Protein AF-A0A3P5XJV7-F1 (afdb_monomer)

Structure (mmCIF, N/CA/C/O backbone):
data_AF-A0A3P5XJV7-F1
#
_entry.id   AF-A0A3P5XJV7-F1
#
loop_
_atom_site.group_PDB
_atom_site.id
_atom_site.type_symbol
_atom_site.label_atom_id
_atom_site.label_alt_id
_atom_site.label_comp_id
_atom_site.label_asym_id
_atom_site.label_entity_id
_atom_site.label_seq_id
_atom_site.pdbx_PDB_ins_code
_atom_site.Cartn_x
_atom_site.Cartn_y
_atom_site.Cartn_z
_atom_site.occupancy
_atom_site.B_iso_or_equiv
_atom_site.auth_seq_id
_atom_site.auth_comp_id
_atom_site.auth_asym_id
_atom_site.auth_atom_id
_atom_site.pdbx_PDB_model_num
ATOM 1 N N . MET A 1 1 ? -51.318 59.261 32.801 1.00 46.34 1 MET A N 1
ATOM 2 C CA . MET A 1 1 ? -50.222 58.315 33.097 1.00 46.34 1 MET A CA 1
ATOM 3 C C . MET A 1 1 ? -50.627 56.963 32.524 1.00 46.34 1 MET A C 1
ATOM 5 O O . MET A 1 1 ? -51.356 56.243 33.189 1.00 46.34 1 MET A O 1
ATOM 9 N N . LEU A 1 2 ? -50.286 56.666 31.266 1.00 47.22 2 LEU A N 1
ATOM 10 C CA . LEU A 1 2 ? -50.613 55.379 30.639 1.00 47.22 2 LEU A CA 1
ATOM 11 C C . LEU A 1 2 ? -49.311 54.578 30.512 1.00 47.22 2 LEU A C 1
ATOM 13 O O . LEU A 1 2 ? -48.368 55.050 29.884 1.00 47.22 2 LEU A O 1
ATOM 17 N N . SER A 1 3 ? -49.244 53.427 31.182 1.00 62.53 3 SER A N 1
ATOM 18 C CA . SER A 1 3 ? -48.096 52.515 31.160 1.00 62.53 3 SER A CA 1
ATOM 19 C C . SER A 1 3 ? -48.053 51.781 29.819 1.00 62.53 3 SER A C 1
ATOM 21 O O . SER A 1 3 ? -49.033 51.134 29.448 1.00 62.53 3 SER A O 1
ATOM 23 N N . SER A 1 4 ? -46.950 51.892 29.081 1.00 61.75 4 SER A N 1
ATOM 24 C CA . SER A 1 4 ? -46.749 51.150 27.833 1.00 61.75 4 SER A CA 1
ATOM 25 C C . SER A 1 4 ? -46.601 49.650 28.126 1.00 61.75 4 SER A C 1
ATOM 27 O O . SER A 1 4 ? -45.803 49.292 28.995 1.00 61.75 4 SER A O 1
ATOM 29 N N . PRO A 1 5 ? -47.303 48.746 27.417 1.00 63.09 5 PRO A N 1
ATOM 30 C CA . PRO A 1 5 ? -47.082 47.317 27.580 1.00 63.09 5 PRO A CA 1
ATOM 31 C C . PRO A 1 5 ? -45.743 46.933 26.937 1.00 63.09 5 PRO A C 1
ATOM 33 O O . PRO A 1 5 ? -45.460 47.298 25.796 1.00 63.09 5 PRO A O 1
ATOM 36 N N . LEU A 1 6 ? -44.903 46.204 27.670 1.00 68.31 6 LEU A N 1
ATOM 37 C CA . LEU A 1 6 ? -43.661 45.653 27.132 1.00 68.31 6 LEU A CA 1
ATOM 38 C C . LEU A 1 6 ? -43.988 44.435 26.262 1.00 68.31 6 LEU A C 1
ATOM 40 O O . LEU A 1 6 ? -44.508 43.436 26.756 1.00 68.31 6 LEU A O 1
ATOM 44 N N . LEU A 1 7 ? -43.666 44.513 24.970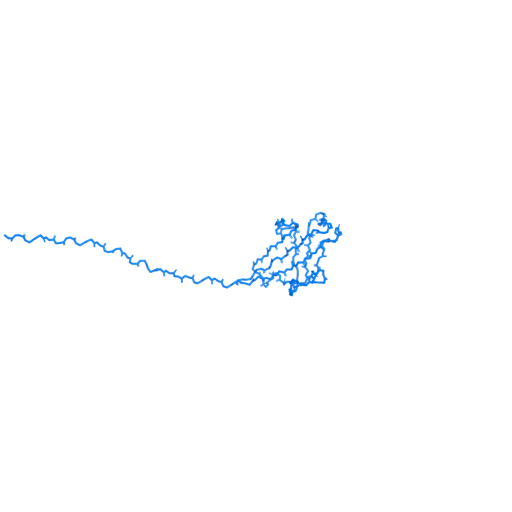 1.00 65.62 7 LEU A N 1
ATOM 45 C CA . LEU A 1 7 ? -43.675 43.363 24.071 1.00 65.62 7 LEU A CA 1
ATOM 46 C C . LEU A 1 7 ? -42.314 42.653 24.198 1.00 65.62 7 LEU A C 1
ATOM 48 O O . LEU A 1 7 ? -41.304 43.179 23.732 1.00 65.62 7 LEU A O 1
ATOM 52 N N . LEU A 1 8 ? -42.257 41.492 24.859 1.00 72.75 8 LEU A N 1
ATOM 53 C CA . LEU A 1 8 ? -41.038 40.674 24.898 1.00 72.75 8 LEU A CA 1
ATOM 54 C C . LEU A 1 8 ? -40.931 39.842 23.614 1.00 72.75 8 LEU A C 1
ATOM 56 O O . LEU A 1 8 ? -41.860 39.112 23.267 1.00 72.75 8 LEU A O 1
ATOM 60 N N . ALA A 1 9 ? -39.795 39.928 22.922 1.00 75.62 9 ALA A N 1
ATOM 61 C CA . ALA A 1 9 ? -39.500 39.036 21.804 1.00 75.62 9 ALA A CA 1
ATOM 62 C C . ALA A 1 9 ? -39.285 37.594 22.314 1.00 75.62 9 ALA A C 1
ATOM 64 O O . ALA A 1 9 ? -38.681 37.417 23.376 1.00 75.62 9 ALA A O 1
ATOM 65 N N . PRO A 1 10 ? -39.745 36.556 21.587 1.00 70.69 10 PRO A N 1
ATOM 66 C CA . PRO A 1 10 ? -39.471 35.174 21.960 1.00 70.69 10 PRO A CA 1
ATOM 67 C C . PRO A 1 10 ? -37.966 34.901 21.884 1.00 70.69 10 PRO A C 1
ATOM 69 O O . PRO A 1 10 ? -37.308 35.247 20.902 1.00 70.69 10 PRO A O 1
ATOM 72 N N . THR A 1 11 ? -37.411 34.270 22.917 1.00 68.81 11 THR A N 1
ATOM 73 C CA . THR A 1 11 ? -36.017 33.821 22.898 1.00 68.81 11 THR A CA 1
ATOM 74 C C . THR A 1 11 ? -35.892 32.609 21.975 1.00 68.81 11 THR A C 1
ATOM 76 O O . THR A 1 11 ? -36.683 31.670 22.123 1.00 68.81 11 THR A O 1
ATOM 79 N N . PRO A 1 12 ? -34.927 32.589 21.038 1.00 67.81 12 PRO A N 1
ATOM 80 C CA . PRO A 1 12 ? -34.701 31.416 20.206 1.00 67.81 12 PRO A CA 1
ATOM 81 C C .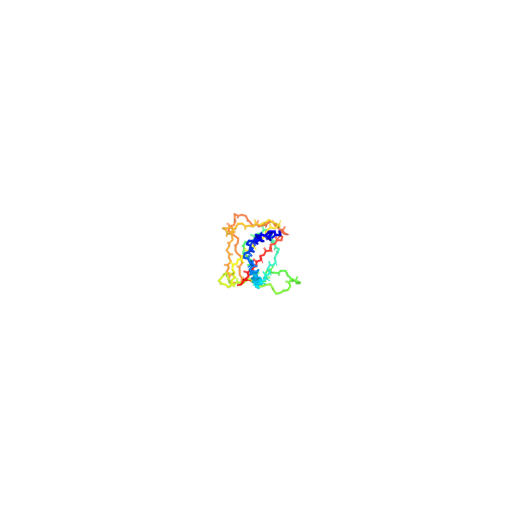 PRO A 1 12 ? -34.334 30.219 21.095 1.00 67.81 12 PRO A C 1
ATOM 83 O O . PRO A 1 12 ? -33.714 30.414 22.145 1.00 67.81 12 PRO A O 1
ATOM 86 N N . PRO A 1 13 ? -34.702 28.985 20.708 1.00 70.06 13 PRO A N 1
ATOM 87 C CA . PRO A 1 13 ? -34.250 27.809 21.430 1.00 70.06 13 PRO A CA 1
ATOM 88 C C . PRO A 1 13 ? -32.722 27.811 21.443 1.00 70.06 13 PRO A C 1
ATOM 90 O O . PRO A 1 13 ? -32.084 27.908 20.393 1.00 70.06 13 PRO A O 1
ATOM 93 N N . THR A 1 14 ? -32.142 27.737 22.639 1.00 66.31 14 THR A N 1
ATOM 94 C CA . THR A 1 14 ? -30.706 27.542 22.817 1.00 66.31 14 THR A CA 1
ATOM 95 C C . THR A 1 14 ? -30.337 26.263 22.080 1.00 66.31 14 THR A C 1
ATOM 97 O O . THR A 1 14 ? -30.732 25.175 22.492 1.00 66.31 14 THR A O 1
ATOM 100 N N . SER A 1 15 ? -29.633 26.378 20.957 1.00 68.31 15 SER A N 1
ATOM 101 C CA . SER A 1 15 ? -29.099 25.211 20.270 1.00 68.31 15 SER A CA 1
ATOM 102 C C . SER A 1 15 ? -28.089 24.557 21.208 1.00 68.31 15 SER A C 1
ATOM 104 O O . SER A 1 15 ? -26.996 25.091 21.404 1.00 68.31 15 SER A O 1
ATOM 106 N N . GLU A 1 16 ? -28.454 23.434 21.820 1.00 72.00 16 GLU A N 1
ATOM 107 C CA . GLU A 1 16 ? -27.492 22.594 22.520 1.00 72.00 16 GLU A CA 1
ATOM 108 C C . GLU A 1 16 ? -26.432 22.172 21.498 1.00 72.00 16 GLU A C 1
ATOM 110 O O . GLU A 1 16 ? -26.713 21.439 20.546 1.00 72.00 16 GLU A O 1
ATOM 115 N N . ILE A 1 17 ? -25.213 22.698 21.636 1.00 71.81 17 ILE A N 1
ATOM 116 C CA . ILE A 1 17 ? -24.105 22.339 20.754 1.00 71.81 17 ILE A CA 1
ATOM 117 C C . ILE A 1 17 ? -23.766 20.880 21.052 1.00 71.81 17 ILE A C 1
ATOM 119 O O . ILE A 1 17 ? -23.094 20.565 22.034 1.00 71.81 17 ILE A O 1
ATOM 123 N N . ARG A 1 18 ? -24.247 19.966 20.209 1.00 75.81 18 ARG A N 1
ATOM 124 C CA . ARG A 1 18 ? -23.908 18.548 20.309 1.00 75.81 18 ARG A CA 1
ATOM 125 C C . ARG A 1 18 ? -22.484 18.338 19.796 1.00 75.81 18 ARG A C 1
ATOM 127 O O . ARG A 1 18 ? -22.267 18.174 18.599 1.00 75.81 18 ARG A O 1
ATOM 134 N N . ILE A 1 19 ? -21.512 18.341 20.704 1.00 79.88 19 ILE A N 1
ATOM 135 C CA . ILE A 1 19 ? -20.121 18.001 20.389 1.00 79.88 19 ILE A CA 1
ATOM 136 C C . ILE A 1 19 ? -20.014 16.474 20.321 1.00 79.88 19 ILE A C 1
ATOM 138 O O . ILE A 1 19 ? -20.042 15.794 21.344 1.00 79.88 19 ILE A O 1
ATOM 142 N N . VAL A 1 20 ? -19.918 15.922 19.111 1.00 83.31 20 VAL A N 1
ATOM 143 C CA . VAL A 1 20 ? -19.576 14.507 18.911 1.00 83.31 20 VAL A CA 1
ATOM 144 C C . VAL A 1 20 ? -18.050 14.411 18.829 1.00 83.31 20 VAL A C 1
ATOM 146 O O . VAL A 1 20 ? -17.469 15.053 17.951 1.00 83.31 20 VAL A O 1
ATOM 149 N N . PRO A 1 21 ? -17.376 13.665 19.724 1.00 84.38 21 PRO A N 1
ATOM 150 C CA . PRO A 1 21 ? -15.929 13.511 19.647 1.00 84.38 21 PRO A CA 1
ATOM 151 C C . PRO A 1 21 ? -15.538 12.774 18.354 1.00 84.38 21 PRO A C 1
ATOM 153 O O . PRO A 1 21 ? -16.278 11.891 17.907 1.00 84.38 21 PRO A O 1
ATOM 156 N N . PRO A 1 22 ? -14.387 13.108 17.741 1.00 83.38 22 PRO A N 1
ATOM 157 C CA . PRO A 1 22 ? -13.912 12.397 16.564 1.00 83.38 22 PRO A CA 1
ATOM 158 C C . PRO A 1 22 ? -13.634 10.931 16.905 1.00 83.38 22 PRO A C 1
ATOM 160 O O . PRO A 1 22 ? -13.155 10.602 17.992 1.00 83.38 22 PRO A O 1
ATOM 163 N N . ARG A 1 23 ? -13.929 10.041 15.957 1.00 87.25 23 ARG A N 1
ATOM 164 C CA . ARG A 1 23 ? -13.613 8.618 16.081 1.00 87.25 23 ARG A CA 1
ATOM 165 C C . ARG A 1 23 ? -12.093 8.433 16.047 1.00 87.25 23 ARG A C 1
ATOM 167 O O . ARG A 1 23 ? -11.423 9.066 15.234 1.00 87.25 23 ARG A O 1
ATOM 174 N N . ALA A 1 24 ? -11.558 7.587 16.926 1.00 91.31 24 ALA A N 1
ATOM 175 C CA . ALA A 1 24 ? -10.142 7.233 16.891 1.00 91.31 24 ALA A CA 1
ATOM 176 C C . ALA A 1 24 ? -9.836 6.479 15.590 1.00 91.31 24 ALA A C 1
ATOM 178 O O . ALA A 1 24 ? -10.611 5.620 15.181 1.00 91.31 24 ALA A O 1
ATOM 179 N N . VAL A 1 25 ? -8.720 6.808 14.942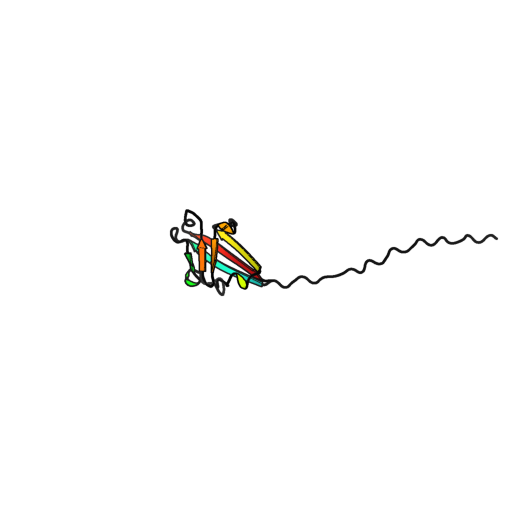 1.00 93.06 25 VAL A N 1
ATOM 180 C CA . VAL A 1 25 ? -8.298 6.177 13.687 1.00 93.06 25 VAL A CA 1
ATOM 181 C C . VAL A 1 25 ? -6.874 5.669 13.851 1.00 93.06 25 VAL A C 1
ATOM 183 O O . VAL A 1 25 ? -6.005 6.386 14.345 1.00 93.06 25 VAL A O 1
ATOM 186 N N . THR A 1 26 ? -6.628 4.436 13.425 1.00 93.62 26 THR A N 1
ATOM 187 C CA . THR A 1 26 ? -5.294 3.841 13.333 1.00 93.62 26 THR A CA 1
ATOM 188 C C . THR A 1 26 ? -4.926 3.683 11.865 1.00 93.62 26 THR A C 1
ATOM 190 O O . THR A 1 26 ? -5.731 3.195 11.071 1.00 93.62 26 THR A O 1
ATOM 193 N N . ILE A 1 27 ? -3.711 4.100 11.510 1.00 93.19 27 ILE A N 1
ATOM 194 C CA . ILE A 1 27 ? -3.157 3.958 10.163 1.00 93.19 27 ILE A CA 1
ATOM 195 C C . ILE A 1 27 ? -1.923 3.072 10.262 1.00 93.19 27 ILE A C 1
ATOM 197 O O . ILE A 1 27 ? -1.025 3.344 11.057 1.00 93.19 27 ILE A O 1
ATOM 201 N N . GLN A 1 28 ? -1.894 2.025 9.449 1.00 94.12 28 GLN A N 1
ATOM 202 C CA . GLN A 1 28 ? -0.735 1.172 9.253 1.00 94.12 28 GLN A CA 1
ATOM 203 C C . GLN A 1 28 ? -0.269 1.289 7.809 1.00 94.12 28 GLN A C 1
ATOM 205 O O . GLN A 1 28 ? -1.084 1.314 6.887 1.00 94.12 28 GLN A O 1
ATOM 210 N N . GLU A 1 29 ? 1.041 1.356 7.613 1.00 94.88 29 GLU A N 1
ATOM 211 C CA . GLU A 1 29 ? 1.629 1.576 6.299 1.00 94.88 29 GLU A CA 1
ATOM 212 C C . GLU A 1 29 ? 2.593 0.450 5.950 1.00 94.88 29 GLU A C 1
ATOM 214 O O . GLU A 1 29 ? 3.430 0.044 6.754 1.00 94.88 29 GLU A O 1
ATOM 219 N N . TYR A 1 30 ? 2.470 -0.034 4.721 1.00 97.44 30 TYR A N 1
ATOM 220 C CA . TYR A 1 30 ? 3.431 -0.917 4.088 1.00 97.44 30 TYR A CA 1
ATOM 221 C C . TYR A 1 30 ? 4.060 -0.189 2.897 1.00 97.44 30 TYR A C 1
ATOM 223 O O . TYR A 1 30 ? 3.356 0.399 2.075 1.00 97.44 30 TYR A O 1
ATOM 231 N N . TYR A 1 31 ? 5.381 -0.227 2.808 1.00 97.38 31 TYR A N 1
ATOM 232 C CA . TYR A 1 31 ? 6.213 0.448 1.833 1.00 97.38 31 TYR A CA 1
ATOM 233 C C . TYR A 1 31 ? 7.208 -0.536 1.219 1.00 97.38 31 TYR A C 1
ATOM 235 O O . TYR A 1 31 ? 8.002 -1.175 1.911 1.00 97.38 31 TYR A O 1
ATOM 243 N N . THR A 1 32 ? 7.190 -0.627 -0.105 1.00 97.62 32 THR A N 1
ATOM 244 C CA . THR A 1 32 ? 8.123 -1.437 -0.889 1.00 97.62 32 THR A CA 1
ATOM 245 C C . THR A 1 32 ? 8.504 -0.709 -2.175 1.00 97.62 32 THR A C 1
ATOM 247 O O . THR A 1 32 ? 7.864 0.265 -2.574 1.00 97.62 32 THR A O 1
ATOM 250 N N . GLU A 1 33 ? 9.552 -1.185 -2.836 1.00 97.62 33 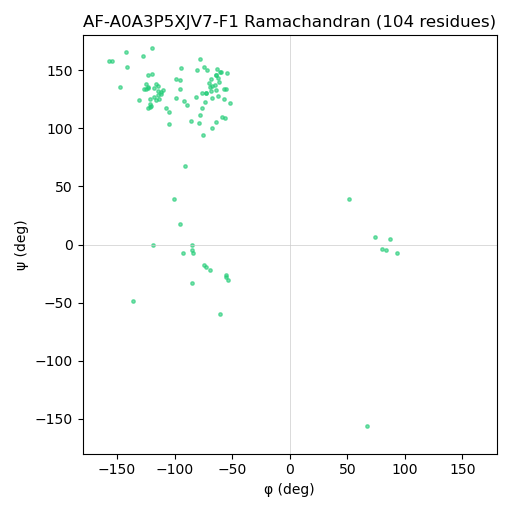GLU A N 1
ATOM 251 C CA . GLU A 1 33 ? 10.003 -0.682 -4.128 1.00 97.62 33 GLU A CA 1
ATOM 252 C C . GLU A 1 33 ? 9.824 -1.767 -5.195 1.00 97.62 33 GLU A C 1
ATOM 254 O O . GLU A 1 33 ? 10.130 -2.945 -4.981 1.00 97.62 33 GLU A O 1
ATOM 259 N N . SER A 1 34 ? 9.310 -1.384 -6.364 1.00 98.06 34 SER A N 1
ATOM 260 C CA . SER A 1 34 ? 9.160 -2.320 -7.477 1.00 98.06 34 SER A CA 1
ATOM 261 C C . SER A 1 34 ? 10.509 -2.712 -8.082 1.00 98.06 34 SER A C 1
ATOM 263 O O . SER A 1 34 ? 11.363 -1.870 -8.356 1.00 98.06 34 SER A O 1
ATOM 265 N N . ASP A 1 35 ? 10.666 -3.993 -8.415 1.00 97.56 35 ASP A N 1
ATOM 266 C CA . ASP A 1 35 ? 11.817 -4.510 -9.166 1.00 97.56 35 ASP A CA 1
ATOM 267 C C . ASP A 1 35 ? 11.659 -4.379 -10.698 1.00 97.56 35 ASP A C 1
ATOM 269 O O . ASP A 1 35 ? 12.598 -4.668 -11.459 1.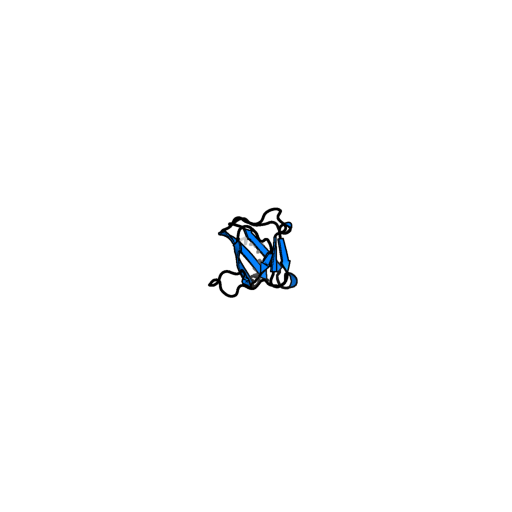00 97.56 35 ASP A O 1
ATOM 273 N N . GLY A 1 36 ? 10.485 -3.915 -11.148 1.00 97.62 36 GLY A N 1
ATOM 274 C CA . GLY A 1 36 ? 10.097 -3.803 -12.553 1.00 97.62 36 GLY A CA 1
ATOM 275 C C . GLY A 1 36 ? 9.469 -5.066 -13.149 1.00 97.62 36 GLY A C 1
ATOM 276 O O . GLY A 1 36 ? 9.277 -5.118 -14.361 1.00 97.62 36 GLY A O 1
ATOM 277 N N . ARG A 1 37 ? 9.226 -6.115 -12.352 1.00 97.50 37 ARG A N 1
ATOM 278 C CA . ARG A 1 37 ? 8.823 -7.444 -12.845 1.00 97.50 37 ARG A CA 1
ATOM 279 C C . ARG A 1 37 ? 7.696 -8.071 -12.035 1.00 97.50 37 ARG A C 1
ATOM 281 O O . ARG A 1 37 ? 6.751 -8.595 -12.623 1.00 97.50 37 ARG A O 1
ATOM 288 N N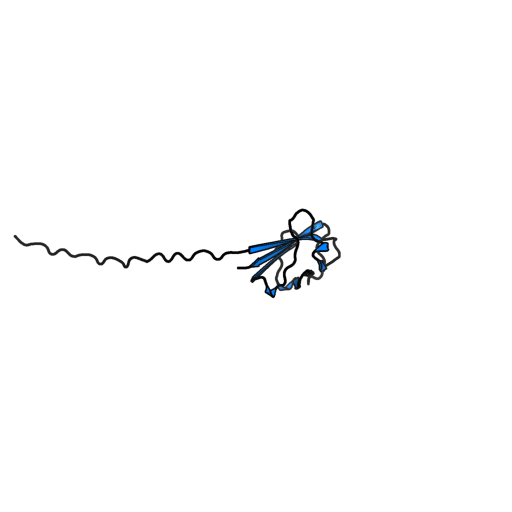 . LYS A 1 38 ? 7.801 -8.080 -10.706 1.00 97.38 38 LYS A N 1
ATOM 289 C CA . LYS A 1 38 ? 6.824 -8.757 -9.850 1.00 97.38 38 LYS A CA 1
ATOM 290 C C . LYS A 1 38 ? 5.571 -7.903 -9.651 1.00 97.38 38 LYS A C 1
ATOM 292 O O . LYS A 1 38 ? 5.613 -6.677 -9.650 1.00 97.38 38 LYS A O 1
ATOM 297 N N . LYS A 1 39 ? 4.448 -8.592 -9.450 1.00 98.44 39 LYS A N 1
ATOM 298 C CA . LYS A 1 39 ? 3.141 -8.006 -9.102 1.00 98.44 39 LYS A CA 1
ATOM 299 C C . LYS A 1 39 ? 2.620 -8.486 -7.750 1.00 98.44 39 LYS A C 1
ATOM 301 O O . LYS A 1 39 ? 1.536 -8.099 -7.340 1.00 98.44 39 LYS A O 1
ATOM 306 N N . ILE A 1 40 ? 3.380 -9.344 -7.077 1.00 98.50 40 ILE A N 1
ATOM 307 C CA . ILE A 1 40 ? 3.046 -9.884 -5.766 1.00 98.50 40 ILE A CA 1
ATOM 308 C C . ILE A 1 40 ? 4.116 -9.394 -4.805 1.00 98.50 40 ILE A C 1
ATOM 310 O O . ILE A 1 40 ? 5.305 -9.617 -5.038 1.00 98.50 40 ILE A O 1
ATOM 314 N N . PHE A 1 41 ? 3.671 -8.730 -3.748 1.00 98.31 41 PHE A N 1
ATOM 315 C CA . PHE A 1 41 ? 4.509 -8.151 -2.715 1.00 98.31 41 PHE A CA 1
ATOM 316 C C . PHE A 1 41 ? 4.098 -8.735 -1.371 1.00 98.31 41 PHE A C 1
ATOM 318 O O . PHE A 1 41 ? 2.914 -8.886 -1.072 1.00 98.31 41 PHE A O 1
ATOM 325 N N . THR A 1 42 ? 5.091 -9.097 -0.580 1.00 98.00 42 THR A N 1
ATOM 326 C CA . THR A 1 42 ? 4.954 -9.674 0.751 1.00 98.00 42 THR A CA 1
ATOM 327 C C . THR A 1 42 ? 5.640 -8.778 1.768 1.00 98.00 42 THR A C 1
ATOM 329 O O . THR A 1 42 ? 6.425 -7.896 1.420 1.00 98.00 42 THR A O 1
ATOM 332 N N . GLU A 1 43 ? 5.415 -9.036 3.048 1.00 96.88 43 GLU A N 1
ATOM 333 C CA . GLU A 1 43 ? 6.081 -8.307 4.138 1.00 96.88 43 GLU A CA 1
ATOM 334 C C . GLU A 1 43 ? 7.619 -8.356 4.033 1.00 96.88 43 GLU A C 1
ATOM 336 O O . GLU A 1 43 ? 8.299 -7.407 4.409 1.00 96.88 43 GLU A O 1
ATOM 341 N N . LYS A 1 44 ? 8.179 -9.414 3.424 1.00 95.88 44 LYS A N 1
ATOM 342 C CA . LYS A 1 44 ? 9.628 -9.551 3.177 1.00 95.88 44 LYS A CA 1
ATOM 343 C C . LYS A 1 44 ? 10.172 -8.575 2.138 1.00 95.88 44 LYS A C 1
ATOM 345 O O . LYS A 1 44 ? 11.373 -8.334 2.107 1.00 95.88 44 LYS A O 1
ATOM 350 N N . ASP A 1 45 ? 9.305 -8.064 1.272 1.00 96.75 45 ASP A N 1
ATOM 351 C CA . ASP A 1 45 ? 9.658 -7.066 0.267 1.00 96.75 45 ASP A CA 1
ATOM 352 C C . ASP A 1 45 ? 9.624 -5.641 0.842 1.00 96.75 45 ASP A C 1
ATOM 354 O O . ASP A 1 45 ? 10.012 -4.698 0.153 1.00 96.75 45 ASP A O 1
ATOM 358 N N . GLY A 1 46 ? 9.147 -5.472 2.081 1.00 95.44 46 GLY A N 1
ATOM 359 C CA . GLY A 1 46 ? 9.092 -4.179 2.750 1.00 95.44 46 GLY A CA 1
ATOM 360 C C . GLY A 1 46 ? 10.482 -3.566 2.930 1.00 95.4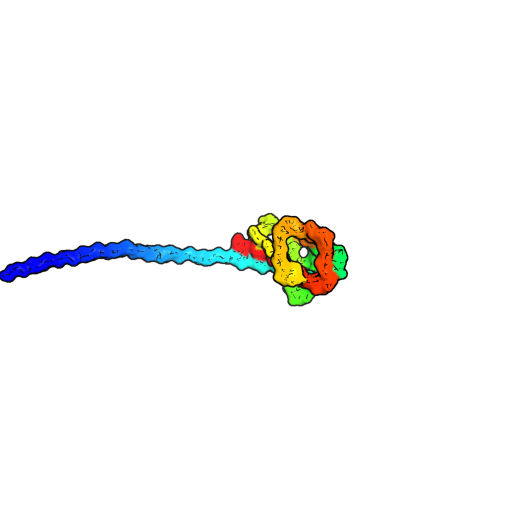4 46 GLY A C 1
ATOM 361 O O . GLY A 1 46 ? 11.450 -4.257 3.259 1.00 95.44 46 GLY A O 1
ATOM 362 N N . VAL A 1 47 ? 10.593 -2.255 2.721 1.00 94.00 47 VAL A N 1
ATOM 363 C CA . VAL A 1 47 ? 11.858 -1.534 2.914 1.00 94.00 47 VAL A CA 1
ATOM 364 C C . VAL A 1 47 ? 12.115 -1.339 4.409 1.00 94.00 47 VAL A C 1
ATOM 366 O O . VAL A 1 47 ? 11.261 -0.858 5.157 1.00 94.00 47 VAL A O 1
ATOM 369 N N . ALA A 1 48 ? 13.322 -1.692 4.849 1.00 88.25 48 ALA A N 1
ATOM 370 C CA . ALA A 1 48 ? 13.746 -1.509 6.232 1.00 88.25 48 ALA A CA 1
ATOM 371 C C . ALA A 1 48 ? 13.795 -0.019 6.629 1.00 88.25 48 ALA A C 1
ATOM 373 O O . ALA A 1 48 ? 14.063 0.853 5.806 1.00 88.25 48 ALA A O 1
ATOM 374 N N . GLY A 1 49 ? 13.572 0.271 7.914 1.00 84.50 49 GLY A N 1
ATOM 375 C CA . GLY A 1 49 ? 13.616 1.635 8.460 1.00 84.50 49 GLY A CA 1
ATOM 376 C C . GLY A 1 49 ? 12.267 2.362 8.506 1.00 84.50 49 GLY A C 1
ATOM 377 O O . GLY A 1 49 ? 12.178 3.402 9.150 1.00 84.50 49 GLY A O 1
ATOM 378 N N . TYR A 1 50 ? 11.207 1.790 7.925 1.00 80.50 50 TYR A N 1
ATOM 379 C CA . TYR A 1 50 ? 9.841 2.338 7.945 1.00 80.50 50 TYR A CA 1
ATOM 380 C C . TYR A 1 50 ? 8.930 1.664 8.991 1.00 80.50 50 TYR A C 1
ATOM 382 O O . TYR A 1 50 ? 7.757 1.404 8.746 1.00 80.50 50 TYR A O 1
ATOM 390 N N . GLY A 1 51 ? 9.459 1.357 10.178 1.00 81.38 51 GLY A N 1
ATOM 391 C CA . GLY A 1 51 ? 8.689 0.692 11.237 1.00 81.38 51 GLY A CA 1
ATOM 392 C C . GLY A 1 51 ? 8.290 -0.750 10.892 1.00 81.38 51 GLY A C 1
ATOM 393 O O . GLY A 1 51 ? 8.956 -1.420 10.103 1.00 81.38 51 GLY A O 1
ATOM 394 N N . GLU A 1 52 ? 7.226 -1.248 11.525 1.00 85.00 52 GLU A N 1
ATOM 395 C CA . GLU A 1 52 ? 6.732 -2.608 11.295 1.00 85.00 52 GLU A CA 1
ATOM 396 C C . GLU A 1 52 ? 5.927 -2.692 9.990 1.00 85.00 52 GLU A C 1
ATOM 398 O O . GLU A 1 52 ? 4.827 -2.159 9.868 1.00 85.00 52 GLU A O 1
ATOM 403 N N . GLN A 1 53 ? 6.491 -3.397 9.012 1.00 90.50 53 GLN A N 1
ATOM 404 C CA . GLN A 1 53 ? 5.978 -3.511 7.648 1.00 90.50 53 GLN A CA 1
ATOM 405 C C . GLN A 1 53 ? 5.041 -4.718 7.501 1.00 90.50 53 GLN A C 1
ATOM 407 O O . GLN A 1 53 ? 5.370 -5.701 6.839 1.00 90.50 53 GLN A O 1
ATOM 412 N N . LYS A 1 54 ? 3.876 -4.652 8.151 1.00 94.88 54 LYS A N 1
ATOM 413 C CA . LYS A 1 54 ? 2.854 -5.708 8.105 1.00 94.88 54 LYS A CA 1
ATOM 414 C C . LYS A 1 54 ? 1.744 -5.391 7.110 1.00 94.88 54 LYS A C 1
ATOM 416 O O . LYS A 1 54 ? 1.288 -4.249 7.043 1.00 94.88 54 LYS A O 1
ATOM 421 N N . ILE A 1 55 ? 1.253 -6.407 6.405 1.00 97.38 55 ILE A N 1
ATOM 422 C CA . ILE A 1 55 ? 0.076 -6.305 5.532 1.00 97.38 55 ILE A CA 1
ATOM 423 C C . ILE A 1 55 ? -1.088 -6.989 6.251 1.00 97.38 55 ILE A C 1
ATOM 425 O O . ILE A 1 55 ? -1.151 -8.216 6.337 1.00 97.38 55 ILE A O 1
ATOM 429 N N . VAL A 1 56 ? -1.989 -6.181 6.808 1.00 96.31 56 VAL A N 1
ATOM 430 C CA . VAL A 1 56 ? -3.108 -6.651 7.637 1.00 96.31 56 VAL A CA 1
ATOM 431 C C . VAL A 1 56 ? -4.164 -7.343 6.776 1.00 96.31 56 VAL A C 1
ATOM 433 O O . VAL A 1 56 ? -4.351 -6.999 5.607 1.00 96.31 56 VAL A O 1
ATOM 436 N N . ASP A 1 57 ? -4.875 -8.305 7.364 1.00 96.19 57 ASP A N 1
ATOM 437 C CA . ASP A 1 57 ? -6.048 -8.896 6.733 1.00 96.19 57 ASP A CA 1
ATOM 438 C C . ASP A 1 57 ? -7.097 -7.809 6.387 1.00 96.19 57 ASP A C 1
ATOM 440 O O . ASP A 1 57 ? -7.407 -6.957 7.231 1.00 96.19 57 ASP A O 1
ATOM 444 N N . PRO A 1 58 ? -7.670 -7.812 5.167 1.00 95.06 58 PRO A N 1
ATOM 445 C CA . PRO A 1 58 ? -8.688 -6.843 4.758 1.00 95.06 58 PRO A CA 1
ATOM 446 C C . PRO A 1 58 ? -9.912 -6.774 5.678 1.00 95.06 58 PRO A C 1
ATOM 448 O O . PRO A 1 58 ? -10.574 -5.741 5.716 1.00 95.06 58 PRO A O 1
ATOM 451 N N . SER A 1 59 ? -10.234 -7.856 6.395 1.00 96.44 59 SER A N 1
ATOM 452 C CA . SER A 1 59 ? -11.361 -7.915 7.333 1.00 96.44 59 SER A CA 1
ATOM 453 C C . SER A 1 59 ? -11.126 -7.127 8.625 1.00 96.44 59 SER A C 1
ATOM 455 O O . SER A 1 59 ? -12.085 -6.764 9.305 1.00 96.44 59 SER A O 1
ATOM 457 N N . GLU A 1 60 ? -9.872 -6.818 8.960 1.00 95.50 60 GLU A N 1
ATOM 458 C CA . GLU A 1 60 ? -9.509 -6.085 10.179 1.00 95.50 60 GLU A CA 1
ATOM 459 C C . GLU A 1 60 ? -9.396 -4.569 9.971 1.00 95.50 60 GLU A C 1
ATOM 461 O O . GLU A 1 60 ? -9.217 -3.814 10.936 1.00 95.50 60 GLU A O 1
ATOM 466 N N . VAL A 1 61 ? -9.487 -4.116 8.720 1.00 95.75 61 VAL A N 1
ATOM 467 C CA . VAL A 1 61 ? -9.314 -2.720 8.318 1.00 95.75 61 VAL A CA 1
ATOM 468 C C . VAL A 1 61 ? -10.588 -2.210 7.669 1.00 95.75 61 VAL A C 1
ATOM 470 O O . VAL A 1 61 ? -11.325 -2.931 7.005 1.00 95.75 61 VAL A O 1
ATOM 473 N N . SER A 1 62 ? -10.869 -0.932 7.864 1.00 95.00 62 SER A N 1
ATOM 474 C CA . SER A 1 62 ? -12.082 -0.322 7.334 1.00 95.00 62 SER A CA 1
ATOM 475 C C . SER A 1 62 ? -11.903 0.140 5.894 1.00 95.00 62 SER A C 1
ATOM 477 O O . SER A 1 62 ? -12.843 0.137 5.101 1.00 95.00 62 SER A O 1
ATOM 479 N N . TYR A 1 63 ? -10.690 0.572 5.559 1.00 93.56 63 TYR A N 1
ATOM 480 C CA . TYR A 1 63 ? -10.359 1.098 4.249 1.00 93.56 63 TYR A CA 1
ATOM 481 C C . TYR A 1 63 ? -8.859 0.973 3.988 1.00 93.56 63 TYR A C 1
ATOM 483 O O . TYR A 1 63 ? -8.061 0.879 4.914 1.00 93.56 63 TYR A O 1
ATOM 491 N N . THR A 1 64 ? -8.461 0.977 2.719 1.00 96.88 64 THR A N 1
ATOM 492 C CA . THR A 1 64 ? -7.046 0.961 2.337 1.00 96.88 64 THR A CA 1
ATOM 493 C C . THR A 1 64 ? -6.826 1.870 1.133 1.00 96.88 64 THR A C 1
ATOM 495 O O . THR A 1 64 ? -7.740 2.071 0.339 1.00 96.88 64 THR A O 1
ATOM 498 N N . ASN A 1 65 ? -5.629 2.414 0.971 1.00 97.75 65 ASN A N 1
ATOM 499 C CA . ASN A 1 65 ? -5.219 3.128 -0.234 1.00 97.75 65 ASN A CA 1
ATOM 500 C C . ASN A 1 65 ? -3.944 2.493 -0.755 1.00 97.75 65 ASN A C 1
ATOM 502 O O . ASN A 1 65 ? -3.038 2.228 0.028 1.00 97.75 65 ASN A O 1
ATOM 506 N N . LEU A 1 66 ? -3.852 2.314 -2.066 1.00 98.44 66 LEU A N 1
ATOM 507 C CA . LEU A 1 66 ? -2.616 1.904 -2.710 1.00 98.44 66 LEU A CA 1
ATOM 508 C C . LEU A 1 66 ? -2.117 3.047 -3.582 1.00 98.44 66 LEU A C 1
ATOM 510 O O . LEU A 1 66 ? -2.839 3.506 -4.463 1.00 98.44 66 LEU A O 1
ATOM 514 N N . PHE A 1 67 ? -0.878 3.466 -3.368 1.00 98.38 67 PHE A N 1
ATOM 515 C CA . PHE A 1 67 ? -0.181 4.417 -4.217 1.00 98.38 67 PHE A CA 1
ATOM 516 C C . PHE A 1 67 ? 0.959 3.701 -4.926 1.00 98.38 67 PHE A C 1
ATOM 518 O O . PHE A 1 67 ? 1.755 3.012 -4.291 1.00 98.38 67 PHE A O 1
ATOM 525 N N . ILE A 1 68 ? 1.047 3.883 -6.239 1.00 98.19 68 ILE A N 1
ATOM 526 C CA . ILE A 1 68 ? 2.167 3.406 -7.052 1.00 98.19 68 ILE A CA 1
ATOM 527 C C . ILE A 1 68 ? 2.774 4.624 -7.728 1.00 98.19 68 ILE A C 1
ATOM 529 O O . ILE A 1 68 ? 2.081 5.341 -8.449 1.00 98.19 68 ILE A O 1
ATOM 533 N N . ASN A 1 69 ? 4.057 4.874 -7.465 1.00 97.38 69 ASN A N 1
ATOM 534 C CA . ASN A 1 69 ? 4.773 6.055 -7.945 1.00 97.38 69 ASN A CA 1
ATOM 535 C C . ASN A 1 69 ? 4.033 7.375 -7.636 1.00 97.38 69 ASN A C 1
ATOM 537 O O . ASN A 1 69 ? 3.939 8.266 -8.476 1.00 97.38 69 ASN A O 1
ATOM 541 N N . GLY A 1 70 ? 3.425 7.460 -6.447 1.00 96.88 70 GLY A N 1
ATOM 542 C CA . GLY A 1 70 ? 2.641 8.619 -6.001 1.00 96.88 70 GLY A CA 1
ATOM 543 C C . GLY A 1 70 ? 1.207 8.704 -6.543 1.00 96.88 70 GLY A C 1
ATOM 544 O O . GLY A 1 70 ? 0.463 9.588 -6.127 1.00 96.88 70 GLY A O 1
ATOM 545 N N . VAL A 1 71 ? 0.777 7.791 -7.422 1.00 97.94 71 VAL A N 1
ATOM 546 C CA . VAL A 1 71 ? -0.575 7.796 -8.005 1.00 97.94 71 VAL A CA 1
ATOM 547 C C . VAL A 1 71 ? -1.486 6.812 -7.275 1.00 97.94 71 VAL A C 1
ATOM 549 O O . VAL A 1 71 ? -1.173 5.620 -7.192 1.00 97.94 71 VAL A O 1
ATOM 552 N N . LEU A 1 72 ? -2.634 7.302 -6.795 1.00 98.31 72 LEU A N 1
ATOM 553 C CA . LEU A 1 72 ? -3.672 6.481 -6.170 1.00 98.31 72 LEU A CA 1
ATOM 554 C C . LEU A 1 72 ? -4.227 5.454 -7.167 1.00 98.31 72 LEU A C 1
ATOM 556 O O . LEU A 1 72 ? -4.665 5.801 -8.263 1.00 98.31 72 LEU A O 1
ATOM 560 N N . GLN A 1 73 ? -4.237 4.190 -6.760 1.00 97.94 73 GLN A N 1
ATOM 561 C CA . GLN A 1 73 ? -4.750 3.076 -7.541 1.00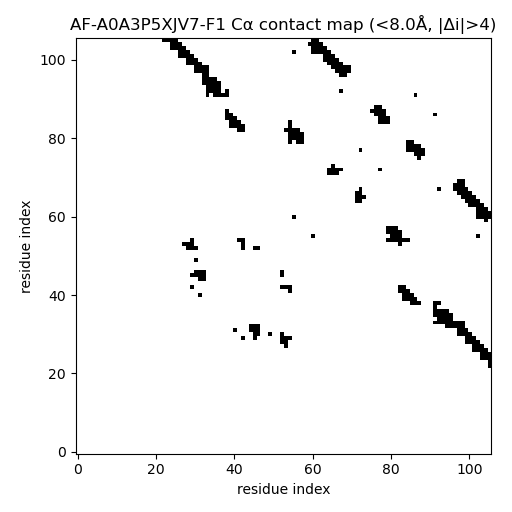 97.94 73 GLN A CA 1
ATOM 562 C C . GLN A 1 73 ? -6.198 2.762 -7.175 1.00 97.94 73 GLN A C 1
ATOM 564 O O . GLN A 1 73 ? -6.589 2.767 -6.005 1.00 97.94 73 GLN A O 1
ATOM 569 N N . LEU A 1 74 ? -6.987 2.428 -8.196 1.00 96.81 74 LEU A N 1
ATOM 570 C CA . LEU A 1 74 ? -8.358 1.962 -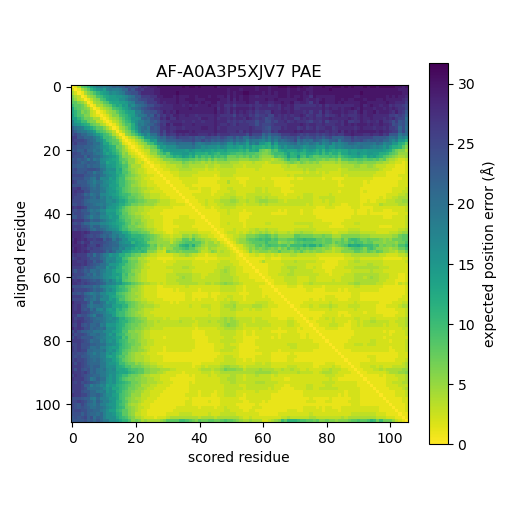8.024 1.00 96.81 74 LEU A CA 1
ATOM 571 C C . LEU A 1 74 ? -8.387 0.635 -7.263 1.00 96.81 74 LEU A C 1
ATOM 573 O O . LEU A 1 74 ? -7.536 -0.227 -7.470 1.00 96.81 74 LEU A O 1
ATOM 577 N N . ARG A 1 75 ? -9.422 0.440 -6.441 1.00 93.88 75 ARG A N 1
ATOM 578 C CA . ARG A 1 75 ? -9.647 -0.793 -5.668 1.00 93.88 75 ARG A CA 1
ATOM 579 C C . ARG A 1 75 ? -9.651 -2.068 -6.512 1.00 93.88 75 ARG A C 1
ATOM 581 O O . ARG A 1 75 ? -9.266 -3.110 -6.014 1.00 93.88 75 ARG A O 1
ATOM 588 N N . THR A 1 76 ? -10.076 -1.989 -7.770 1.00 95.62 76 THR A N 1
ATOM 589 C CA . THR A 1 76 ? -10.102 -3.126 -8.701 1.00 95.62 76 THR A CA 1
ATOM 590 C C . THR A 1 76 ? -8.717 -3.514 -9.225 1.00 95.62 76 THR A C 1
ATOM 592 O O . THR A 1 76 ? -8.548 -4.621 -9.730 1.00 95.62 76 THR A O 1
ATOM 595 N N . HIS A 1 77 ? -7.714 -2.636 -9.110 1.00 97.44 77 HIS A N 1
ATOM 596 C CA . HIS A 1 77 ? -6.358 -2.871 -9.621 1.00 97.44 77 HIS A CA 1
ATOM 597 C C . HIS A 1 77 ? -5.466 -3.649 -8.655 1.00 97.44 77 HIS A C 1
ATOM 599 O O . HIS A 1 77 ? -4.308 -3.911 -8.980 1.00 97.44 77 HIS A O 1
ATOM 605 N N . TYR A 1 78 ? -5.968 -4.018 -7.480 1.00 97.88 78 TYR A N 1
ATOM 606 C CA . TYR A 1 78 ? -5.207 -4.804 -6.527 1.00 97.88 78 TYR A CA 1
ATOM 607 C C . TYR A 1 78 ? -6.107 -5.606 -5.597 1.00 97.88 78 TYR A C 1
ATOM 609 O O . TYR A 1 78 ? -7.268 -5.280 -5.371 1.00 97.88 78 TYR A O 1
ATOM 617 N N . GLU A 1 79 ? -5.521 -6.648 -5.034 1.00 97.81 79 GLU A N 1
ATOM 618 C CA . GLU A 1 79 ? -6.093 -7.464 -3.979 1.00 97.81 79 GLU A CA 1
ATOM 619 C C . GLU A 1 79 ? -5.138 -7.457 -2.785 1.00 97.81 79 GLU A C 1
ATOM 621 O O . GLU A 1 79 ? -3.914 -7.396 -2.940 1.00 97.81 79 GLU A O 1
ATOM 626 N N . ILE A 1 80 ? -5.706 -7.503 -1.585 1.00 98.00 80 ILE A N 1
ATOM 627 C CA . ILE A 1 80 ? -4.955 -7.631 -0.342 1.00 98.00 80 ILE A CA 1
ATOM 628 C C . ILE A 1 80 ? -5.382 -8.943 0.303 1.00 98.00 80 ILE A C 1
ATOM 630 O O . ILE A 1 80 ? -6.569 -9.245 0.382 1.00 98.00 80 ILE A O 1
ATOM 634 N N . GLN A 1 81 ? -4.402 -9.700 0.770 1.00 97.62 81 GLN A N 1
ATOM 635 C CA . GLN A 1 81 ? -4.569 -10.851 1.648 1.00 97.62 81 GLN A CA 1
ATOM 636 C C . GLN A 1 81 ? -3.654 -10.633 2.853 1.00 97.62 81 GLN A C 1
ATOM 638 O O . GLN A 1 81 ? -2.709 -9.843 2.777 1.00 97.62 81 GLN A O 1
ATOM 643 N N . GLN A 1 82 ? -3.888 -11.349 3.951 1.00 97.56 82 GLN A N 1
ATOM 644 C CA . GLN A 1 82 ? -2.972 -11.295 5.087 1.00 97.56 82 GLN A CA 1
ATOM 645 C C . GLN A 1 82 ? -1.526 -11.570 4.626 1.00 97.56 82 GLN A C 1
ATOM 647 O O . GLN A 1 82 ? -1.235 -12.591 3.995 1.00 97.56 82 GLN A O 1
ATOM 652 N N . GLY A 1 83 ? -0.627 -10.618 4.887 1.00 97.94 83 GLY A N 1
ATOM 653 C CA . GLY A 1 83 ? 0.787 -10.679 4.514 1.00 97.94 83 GLY A CA 1
ATOM 654 C C . GLY A 1 83 ? 1.104 -10.467 3.025 1.00 97.94 83 GLY A C 1
ATOM 655 O O . GLY A 1 83 ? 2.259 -10.665 2.631 1.00 97.94 83 GLY A O 1
ATOM 656 N N . LYS A 1 84 ? 0.128 -10.105 2.175 1.00 98.31 84 LYS A N 1
ATOM 657 C CA . LYS A 1 84 ? 0.324 -10.032 0.716 1.00 98.31 84 LYS A CA 1
ATOM 658 C C . LYS A 1 84 ? -0.498 -8.941 0.021 1.00 98.31 84 LYS A C 1
ATOM 660 O O . LYS A 1 84 ? -1.706 -8.831 0.202 1.00 98.31 84 LYS A O 1
ATOM 665 N N . LEU A 1 85 ? 0.159 -8.215 -0.878 1.00 98.62 85 LEU A N 1
ATOM 666 C CA . LEU A 1 85 ? -0.436 -7.303 -1.852 1.00 98.62 85 LEU A CA 1
ATOM 667 C C . LEU A 1 85 ? -0.255 -7.879 -3.265 1.00 98.62 85 LEU A C 1
ATOM 669 O O . LEU A 1 85 ? 0.858 -8.239 -3.653 1.00 98.62 85 LEU A O 1
ATOM 673 N N . ILE A 1 86 ? -1.334 -7.950 -4.042 1.00 98.62 86 ILE A N 1
ATOM 674 C CA . ILE A 1 86 ? -1.351 -8.487 -5.409 1.00 98.62 86 ILE A CA 1
ATOM 675 C C . ILE A 1 86 ? -1.839 -7.392 -6.356 1.00 98.62 86 ILE A C 1
ATOM 677 O O . ILE A 1 86 ? -2.918 -6.847 -6.157 1.00 98.62 86 ILE A O 1
ATOM 681 N N . LEU A 1 87 ? -1.067 -7.071 -7.394 1.00 98.50 87 LEU A N 1
ATOM 682 C CA . LEU A 1 87 ? -1.454 -6.111 -8.427 1.00 98.50 87 LEU A CA 1
ATOM 683 C C . LEU A 1 87 ? -2.147 -6.827 -9.592 1.00 98.50 87 LEU A C 1
ATOM 685 O O . LEU A 1 87 ? -1.565 -7.701 -10.238 1.00 98.50 87 LEU A O 1
ATOM 689 N N . ASN A 1 88 ? -3.366 -6.388 -9.897 1.00 97.88 88 ASN A N 1
ATOM 690 C CA . ASN A 1 88 ? -4.221 -6.902 -10.971 1.00 97.88 88 ASN A CA 1
ATOM 691 C C . ASN A 1 88 ? -4.091 -6.083 -12.268 1.00 97.88 88 ASN A C 1
ATOM 693 O O . ASN A 1 88 ? -4.947 -6.144 -13.148 1.00 97.88 88 ASN A O 1
ATOM 697 N N . THR A 1 89 ? -3.025 -5.295 -12.392 1.00 95.56 89 THR A N 1
ATOM 698 C CA . THR A 1 89 ? -2.685 -4.552 -13.607 1.00 95.56 89 THR A CA 1
ATOM 699 C C . THR A 1 89 ? -2.057 -5.471 -14.654 1.00 95.56 89 THR A C 1
ATOM 701 O O . THR A 1 89 ? -1.537 -6.545 -14.333 1.00 95.56 89 THR A O 1
ATOM 704 N N . VAL A 1 90 ? -2.086 -5.048 -15.922 1.00 94.50 90 VAL A N 1
ATOM 705 C CA . VAL A 1 90 ? -1.395 -5.753 -17.016 1.00 94.50 90 VAL A CA 1
ATOM 706 C C . VAL A 1 90 ? 0.104 -5.788 -16.717 1.00 94.50 90 VAL A C 1
ATOM 708 O O . VAL A 1 90 ? 0.669 -6.863 -16.487 1.00 94.50 90 VAL A O 1
ATOM 711 N N . ASP A 1 91 ? 0.694 -4.602 -16.585 1.00 95.69 91 ASP A N 1
ATOM 712 C CA . ASP A 1 91 ? 2.124 -4.415 -16.368 1.00 95.69 91 ASP A CA 1
ATOM 713 C C . ASP A 1 91 ? 2.477 -4.284 -14.884 1.00 95.69 91 ASP A C 1
ATOM 715 O O . ASP A 1 91 ? 1.672 -3.835 -14.059 1.00 95.69 91 ASP A O 1
ATOM 719 N N . ALA A 1 92 ? 3.705 -4.679 -14.545 1.00 97.38 92 ALA A N 1
ATOM 720 C CA . ALA A 1 92 ? 4.293 -4.388 -13.245 1.00 97.38 92 ALA A CA 1
ATOM 721 C C . ALA A 1 92 ? 4.699 -2.902 -13.162 1.00 97.38 92 ALA A C 1
ATOM 723 O O . ALA A 1 92 ? 5.029 -2.298 -14.187 1.00 97.38 92 ALA A O 1
ATOM 724 N N . PRO A 1 93 ? 4.731 -2.301 -11.959 1.00 97.94 93 PRO A N 1
ATOM 725 C CA . PRO A 1 93 ? 5.250 -0.948 -11.795 1.00 97.94 93 PRO A CA 1
ATOM 726 C C . PRO A 1 93 ? 6.710 -0.869 -12.237 1.00 97.94 93 PRO A C 1
ATOM 728 O O . PRO A 1 93 ? 7.459 -1.829 -12.051 1.00 97.94 93 PRO A O 1
ATOM 731 N N . LEU A 1 94 ? 7.134 0.280 -12.765 1.00 97.81 94 LEU A N 1
ATOM 732 C CA . LEU A 1 94 ? 8.519 0.497 -13.193 1.00 97.81 94 LEU A CA 1
ATOM 733 C C . LEU A 1 94 ? 9.511 0.191 -12.066 1.00 97.81 94 LEU A C 1
ATOM 735 O O . LEU A 1 94 ? 9.218 0.420 -10.894 1.00 97.81 94 LEU A O 1
ATOM 739 N N . ARG A 1 95 ? 10.701 -0.303 -12.419 1.00 98.12 95 ARG A N 1
ATOM 740 C CA . ARG A 1 95 ? 11.772 -0.517 -11.439 1.00 98.12 95 ARG A CA 1
ATOM 741 C C . ARG A 1 95 ? 12.059 0.783 -10.686 1.00 98.12 95 ARG A C 1
ATOM 743 O O . ARG A 1 95 ? 12.203 1.827 -11.316 1.00 98.12 95 ARG A O 1
ATOM 750 N N . GLY A 1 96 ? 12.177 0.696 -9.366 1.00 97.62 96 GLY A N 1
ATOM 751 C CA . GLY A 1 96 ? 12.398 1.858 -8.511 1.00 97.62 96 GLY A CA 1
ATOM 752 C C . GLY A 1 96 ? 11.119 2.604 -8.133 1.00 97.62 96 GLY A C 1
ATOM 753 O O . GLY A 1 96 ? 11.179 3.550 -7.356 1.00 97.62 96 GLY A O 1
ATOM 754 N N . ALA A 1 97 ? 9.954 2.216 -8.668 1.00 98.19 97 ALA A N 1
ATOM 755 C CA . ALA A 1 97 ? 8.703 2.873 -8.319 1.00 98.19 97 ALA A CA 1
ATOM 756 C C . ALA A 1 97 ? 8.340 2.580 -6.850 1.00 98.19 97 ALA A C 1
ATOM 758 O O . ALA A 1 97 ? 8.234 1.400 -6.488 1.00 98.19 97 ALA A O 1
ATOM 759 N N . PRO A 1 98 ? 8.091 3.617 -6.027 1.00 97.62 98 PRO A N 1
ATOM 760 C CA . PRO A 1 98 ? 7.621 3.434 -4.663 1.00 97.62 98 PRO A CA 1
ATOM 761 C C . PRO A 1 98 ? 6.186 2.907 -4.668 1.00 97.62 98 PRO A C 1
ATOM 763 O O . PRO A 1 98 ? 5.326 3.407 -5.403 1.00 97.62 98 PRO A O 1
ATOM 766 N N . ILE A 1 99 ? 5.923 1.912 -3.827 1.00 98.31 99 ILE A N 1
ATOM 767 C CA . ILE A 1 99 ? 4.604 1.323 -3.615 1.00 98.31 99 ILE A CA 1
ATOM 768 C C . ILE A 1 99 ? 4.261 1.487 -2.139 1.00 98.31 99 ILE A C 1
ATOM 770 O O . ILE A 1 99 ? 4.957 0.958 -1.276 1.00 98.31 99 ILE A O 1
ATOM 774 N N . ILE A 1 100 ? 3.187 2.223 -1.860 1.00 97.75 100 ILE A N 1
ATOM 775 C CA . ILE A 1 100 ? 2.715 2.498 -0.501 1.00 97.75 100 ILE A CA 1
ATOM 776 C C . ILE A 1 100 ? 1.293 1.965 -0.372 1.00 97.75 100 ILE A C 1
ATOM 778 O O . ILE A 1 100 ? 0.391 2.419 -1.078 1.00 97.75 100 ILE A O 1
ATOM 782 N N . LEU A 1 101 ? 1.087 1.027 0.546 1.00 97.88 101 LEU A N 1
ATOM 783 C CA . LEU A 1 101 ? -0.224 0.555 0.967 1.00 97.88 101 LEU A CA 1
ATOM 784 C C . LEU A 1 101 ? -0.541 1.141 2.346 1.00 97.88 101 LEU A C 1
ATOM 786 O O . LEU A 1 101 ? 0.090 0.783 3.336 1.00 97.88 101 LEU A O 1
ATOM 790 N N . GLN A 1 102 ? -1.547 2.008 2.413 1.00 96.94 102 GLN A N 1
ATOM 791 C CA . GLN A 1 102 ? -2.102 2.501 3.672 1.00 96.94 102 GLN A CA 1
ATOM 792 C C . GLN A 1 102 ? -3.316 1.665 4.059 1.00 96.94 102 GLN A C 1
ATOM 794 O O . GLN A 1 102 ? -4.201 1.438 3.235 1.00 96.94 102 GLN A O 1
ATOM 799 N N . MET A 1 103 ? -3.389 1.250 5.315 1.00 96.75 103 MET A N 1
ATOM 800 C CA . MET A 1 103 ? -4.469 0.460 5.895 1.00 96.75 103 MET A CA 1
ATOM 801 C C . MET A 1 103 ? -5.049 1.219 7.084 1.00 96.75 103 MET A C 1
ATOM 803 O O . MET A 1 103 ? -4.346 1.508 8.048 1.00 96.75 103 MET A O 1
ATOM 807 N N . ILE A 1 104 ? -6.323 1.584 6.990 1.00 95.88 104 ILE A N 1
ATOM 808 C CA . ILE A 1 104 ? -6.993 2.507 7.904 1.00 95.88 104 ILE A CA 1
ATOM 809 C C . ILE A 1 104 ? -8.077 1.750 8.663 1.00 95.88 104 ILE A C 1
ATOM 811 O O . ILE A 1 104 ? -8.932 1.098 8.060 1.00 95.88 104 ILE A O 1
ATOM 815 N N . LYS A 1 105 ? -8.061 1.875 9.988 1.00 94.44 105 LYS A N 1
ATOM 816 C CA . LYS A 1 105 ? -9.030 1.278 10.909 1.00 94.44 105 LYS A CA 1
ATOM 817 C C . LYS A 1 105 ? -9.651 2.364 11.778 1.00 94.44 105 LYS A C 1
ATOM 819 O O . LYS A 1 105 ? -8.922 3.200 12.307 1.00 94.44 105 LYS A O 1
ATOM 824 N N . PHE A 1 106 ? -10.972 2.338 11.926 1.00 89.12 106 PHE A N 1
ATOM 825 C CA . PHE A 1 106 ? -11.726 3.250 12.788 1.00 89.12 106 PHE A CA 1
ATOM 826 C C . PHE A 1 106 ? -12.521 2.514 13.869 1.00 89.12 106 PHE A C 1
ATOM 828 O O . PHE A 1 106 ? -12.969 1.369 13.648 1.00 89.12 106 PHE A O 1
#

Secondary structure (DSSP, 8-state):
--PPPP-PPPPPP------PPPPP-EEEEEEEE--SS--EEEGGGBPTTSS------GGG-SEEEEEETTEEEPGGGEEEETTEEEE-SSSPPPTT-EEEEEEEE-

Foldseek 3Di:
DDDDDDDDDDDDPDPPPPDDDDDDKDKDKFKAFFQFQDQKDFLVRGDPPPPRRWQAAPVQFDDKWKAKLNDTDDPVQWDGHGRMIGGNDPGTHGGGIMIMMMTMHD

pLDDT: mean 90.26, std 12.02, range [46.34, 98.62]

Radius of gyration: 26.25 Å; Cα contacts (8 Å, |Δi|>4): 180; chains: 1; bounding box: 64×70×50 Å

Solvent-accessible surface area (backbone atoms only — not comparable to full-atom values): 6527 Å² total; per-residue (Å²): 140,83,82,80,83,84,83,78,79,83,77,74,81,80,76,76,81,80,83,75,79,82,79,68,71,51,78,47,50,29,46,31,65,33,83,43,66,63,45,70,45,41,45,87,54,35,52,84,90,63,71,78,40,59,42,67,44,60,89,78,36,75,47,72,48,42,26,52,66,83,41,80,53,61,76,84,43,43,50,69,40,67,44,32,42,37,51,64,52,96,69,45,56,54,57,72,30,46,35,39,40,39,39,32,31,110

Organism: NCBI:txid2483811

InterPro domains:
  IPR025237 Domain of unknown function DUF4183 [PF13799] (32-103)

Mean predicted aligned error: 8.94 Å

Sequence (106 aa):
MLSSPLLLAPTPPTSEIRIVPPRAVTIQEYYTESDGRKKIFTEKDGVAGYGEQKIVDPSEVSYTNLFINGVLQLRTHYEIQQGKLILNTVDAPLRGAPIILQMIKF

Nearest PDB structures (foldseek):
  7rfv-assembly1_A  TM=6.668E-01  e=2.199E-02  Kuttervirus CBA120
  7rej-assembly2_B  TM=7.121E-01  e=1.107E-01  Kuttervirus CBA120
  7rfo-assembly1_C  TM=7.560E-01  e=1.934E-01  Kuttervirus CBA120
  7rfo-assembly1_B  TM=5.969E-01  e=8.861E-02  Kuttervirus CBA120
  7rej-assembly1_A  TM=7.310E-01  e=7.367E-01  Kuttervirus CBA120